Protein AF-A0A7D6ZFU1-F1 (afdb_monomer)

Foldseek 3Di:
DLVVLLVQLVVLCVVPVVDVQSVLLSVQVNLVCVLVVVLSVLSVDPPDGSVNLVVQVVVVQVVVQVVVCVVDPDVPDDRGGDDDPLRSSCSSCVSSVNPDHPVSPPDDPDPPPPPPVPPPVPPPPPPPPDDPVVVVD

Secondary structure (DSSP, 8-state):
-HHHHHHHHHHHHHHTTT-HHHHHHHHHHHHHHHH-GGGHHHHSSTT--HHHHHHHHHHHHHHHHHHHHHH-S-TT--------HHHHHHHHHHHTT----GGG-S-------------------------GGGG--

pLDDT: mean 79.75, std 16.76, range [36.94, 95.75]

Sequence (137 aa):
MVDKAIEKLKEEISKNSSNQYIKFIGDFLIKYISEQHEAGEKILVEGKTIGGSMNHMASLARKRAEESRNKSTKKETMVTEMFTPNEGLEIVLKYFDINESLEAIEEVPEAIEIKTDPTPKKIDEIDFDISLDDFLK

Mean predicted aligned error: 12.66 Å

Solvent-accessible surface area (backbone atoms only — not comparable to full-atom values): 8426 Å² total; per-residue (Å²): 99,40,67,61,29,44,48,54,40,52,50,56,29,62,78,39,66,90,38,65,66,48,40,54,54,36,55,50,51,44,53,49,29,72,77,38,56,81,52,13,62,46,56,60,42,83,91,61,45,70,67,50,31,52,52,51,48,52,50,53,34,50,53,51,21,52,54,51,49,75,70,42,93,60,88,82,64,88,65,80,56,79,72,54,72,66,59,48,53,50,48,38,36,46,66,45,72,43,86,72,64,75,83,80,50,95,67,72,77,73,74,77,77,72,78,66,73,82,66,74,74,73,72,73,79,78,79,81,84,75,60,78,71,79,76,68,123

Organism: NCBI:txid36845

Radius of gyration: 22.66 Å; Cα contacts (8 Å, |Δi|>4): 83; chains: 1; bounding box: 39×33×80 Å

Structure (mmCIF, N/CA/C/O backbone):
data_AF-A0A7D6ZFU1-F1
#
_entry.id   AF-A0A7D6ZFU1-F1
#
loop_
_atom_site.group_PDB
_atom_site.id
_atom_site.type_symbol
_atom_site.label_atom_id
_atom_site.label_alt_id
_atom_site.label_comp_id
_atom_site.label_asym_id
_atom_site.label_entity_id
_atom_site.label_seq_id
_atom_site.pdbx_PDB_ins_code
_atom_site.Cartn_x
_atom_site.Cartn_y
_atom_site.Cartn_z
_atom_site.occupancy
_atom_site.B_iso_or_equiv
_atom_site.auth_seq_id
_atom_site.auth_comp_id
_atom_site.auth_asym_id
_atom_site.auth_atom_id
_atom_site.pdbx_PDB_model_num
ATOM 1 N N . MET A 1 1 ? -8.763 -1.471 19.860 1.00 81.94 1 MET A N 1
ATOM 2 C CA . MET A 1 1 ? -8.187 -0.674 18.749 1.00 81.94 1 MET A CA 1
ATOM 3 C C . MET A 1 1 ? -7.991 -1.537 17.513 1.00 81.94 1 MET A C 1
ATOM 5 O O . MET A 1 1 ? -8.469 -1.155 16.455 1.00 81.94 1 MET A O 1
ATOM 9 N N . VAL A 1 2 ? -7.402 -2.724 17.670 1.00 88.12 2 VAL A N 1
ATOM 10 C CA . VAL A 1 2 ? -7.236 -3.738 16.614 1.00 88.12 2 VAL A CA 1
ATOM 11 C C . VAL A 1 2 ? -8.538 -4.069 15.877 1.00 88.12 2 VAL A C 1
ATOM 13 O O . VAL A 1 2 ? -8.580 -3.920 14.662 1.00 88.12 2 VAL A O 1
ATOM 16 N N . ASP A 1 3 ? -9.626 -4.390 16.584 1.00 90.81 3 ASP A N 1
ATOM 17 C CA . ASP A 1 3 ? -10.900 -4.745 15.929 1.00 90.81 3 ASP A CA 1
ATOM 18 C C . ASP A 1 3 ? -11.446 -3.629 15.032 1.00 90.81 3 ASP A C 1
ATOM 20 O O . ASP A 1 3 ? -11.889 -3.888 13.918 1.00 90.81 3 ASP A O 1
ATOM 24 N N . LYS A 1 4 ? -11.336 -2.371 15.480 1.00 92.88 4 LYS A N 1
ATOM 25 C CA . LYS A 1 4 ? -11.741 -1.198 14.691 1.00 92.88 4 LYS A CA 1
ATOM 26 C C . LYS A 1 4 ? -10.865 -1.017 13.451 1.00 92.88 4 LYS A C 1
ATOM 28 O O . LYS A 1 4 ? -11.362 -0.628 12.399 1.00 92.88 4 LYS A O 1
ATOM 33 N N . ALA A 1 5 ? -9.562 -1.278 13.567 1.00 92.56 5 ALA A N 1
ATOM 34 C CA . ALA A 1 5 ? -8.642 -1.219 12.435 1.00 92.56 5 ALA A CA 1
ATOM 35 C C . ALA A 1 5 ? -8.969 -2.312 11.406 1.00 92.56 5 ALA A C 1
ATOM 37 O O . ALA A 1 5 ? -9.041 -2.033 10.211 1.00 92.56 5 ALA A O 1
ATOM 38 N N . ILE A 1 6 ? -9.243 -3.533 11.873 1.00 93.50 6 ILE A N 1
ATOM 39 C CA . ILE A 1 6 ? -9.666 -4.656 11.030 1.00 93.50 6 ILE A CA 1
ATOM 40 C C . ILE A 1 6 ? -11.002 -4.347 10.346 1.00 93.50 6 ILE A C 1
ATOM 42 O O . ILE A 1 6 ? -11.149 -4.609 9.155 1.00 93.50 6 ILE A O 1
ATOM 46 N N . GLU A 1 7 ? -11.969 -3.779 11.066 1.00 95.31 7 GLU A N 1
ATOM 47 C CA . GLU A 1 7 ? -13.264 -3.374 10.511 1.00 95.31 7 GLU A CA 1
ATOM 48 C C . GLU A 1 7 ? -13.092 -2.327 9.402 1.00 95.31 7 GLU A C 1
ATOM 50 O O . GLU A 1 7 ? -13.585 -2.535 8.292 1.00 95.31 7 GLU A O 1
ATOM 55 N N . LYS A 1 8 ? -12.288 -1.280 9.641 1.00 94.94 8 LYS A N 1
ATOM 56 C CA . LYS A 1 8 ? -11.934 -0.275 8.622 1.00 94.94 8 LYS A CA 1
ATOM 57 C C . LYS A 1 8 ? -11.334 -0.924 7.370 1.00 94.94 8 LYS A C 1
ATOM 59 O O . LYS A 1 8 ? -11.771 -0.633 6.257 1.00 94.94 8 LYS A O 1
ATOM 64 N N . LEU A 1 9 ? -10.360 -1.820 7.532 1.00 94.94 9 LEU A N 1
ATOM 65 C CA . LEU A 1 9 ? -9.724 -2.505 6.401 1.00 94.94 9 LEU A CA 1
ATOM 66 C C . LEU A 1 9 ? -10.723 -3.381 5.635 1.00 94.94 9 LEU A C 1
ATOM 68 O O . LEU A 1 9 ? -10.768 -3.329 4.408 1.00 94.94 9 LEU A O 1
ATOM 72 N N . LYS A 1 10 ? -11.576 -4.135 6.337 1.00 95.00 10 LYS A N 1
ATOM 73 C CA . LYS A 1 10 ? -12.631 -4.953 5.717 1.00 95.00 10 LYS A CA 1
ATOM 74 C C . LYS A 1 10 ? -13.643 -4.107 4.950 1.00 95.00 10 LYS A C 1
ATOM 76 O O . LYS A 1 10 ? -14.077 -4.514 3.869 1.00 95.00 10 LYS A O 1
ATOM 81 N N . GLU A 1 11 ? -14.008 -2.937 5.467 1.00 95.75 11 GLU A N 1
ATOM 82 C CA . GLU A 1 11 ? -14.854 -1.992 4.740 1.00 95.75 11 GLU A CA 1
ATOM 83 C C . GLU A 1 11 ? -14.183 -1.498 3.458 1.00 95.75 11 GLU A C 1
ATOM 85 O O . GLU A 1 11 ? -14.826 -1.470 2.408 1.00 95.75 11 GLU A O 1
ATOM 90 N N . GLU A 1 12 ? -12.907 -1.110 3.520 1.00 94.31 12 G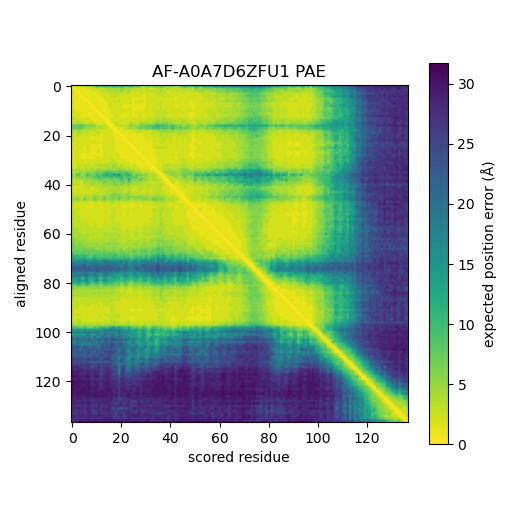LU A N 1
ATOM 91 C CA . GLU A 1 12 ? -12.155 -0.653 2.346 1.00 94.31 12 GLU A CA 1
ATOM 92 C C . GLU A 1 12 ? -12.037 -1.749 1.279 1.00 94.31 12 GLU A C 1
ATOM 94 O O . GLU A 1 12 ? -12.246 -1.470 0.093 1.00 94.31 12 GLU A O 1
ATOM 99 N N . ILE A 1 13 ? -11.787 -2.997 1.691 1.00 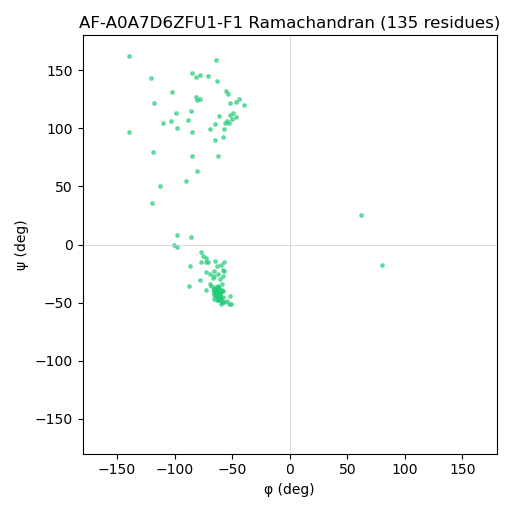94.62 13 ILE A N 1
ATOM 100 C CA . ILE A 1 13 ? -11.778 -4.170 0.805 1.00 94.62 13 ILE A CA 1
ATOM 101 C C . ILE A 1 13 ? -13.155 -4.372 0.168 1.00 94.62 13 ILE A C 1
ATOM 103 O O . ILE A 1 13 ? -13.258 -4.538 -1.046 1.00 94.62 13 ILE A O 1
ATOM 107 N N . SER A 1 14 ? -14.227 -4.313 0.960 1.00 94.31 14 SER A N 1
ATOM 108 C CA . SER A 1 14 ? -15.596 -4.542 0.478 1.00 94.31 14 SER A CA 1
ATOM 109 C C . SER A 1 14 ? -16.050 -3.462 -0.509 1.00 94.31 14 SER A C 1
ATOM 111 O O . SER A 1 14 ? -16.627 -3.778 -1.553 1.00 94.31 14 SER A O 1
ATOM 113 N N . LYS A 1 15 ? -15.731 -2.191 -0.224 1.00 94.88 15 LYS A N 1
ATOM 114 C CA . LYS A 1 15 ? -15.994 -1.040 -1.110 1.00 94.88 15 LYS A CA 1
ATOM 115 C C . LYS A 1 15 ? -15.250 -1.152 -2.446 1.00 94.88 15 LYS A C 1
ATOM 117 O O . LYS A 1 15 ? -15.715 -0.604 -3.439 1.00 94.88 15 LYS A O 1
ATOM 122 N N . ASN A 1 16 ? -14.132 -1.877 -2.480 1.00 92.44 16 ASN A N 1
ATOM 123 C CA . ASN A 1 16 ? -13.288 -2.059 -3.661 1.00 92.44 16 ASN A CA 1
ATOM 124 C C . ASN A 1 16 ? -13.165 -3.535 -4.070 1.00 92.44 16 ASN A C 1
ATOM 126 O O . ASN A 1 16 ? -12.111 -3.965 -4.537 1.00 92.44 16 ASN A O 1
ATOM 130 N N . SER A 1 17 ? -14.237 -4.315 -3.911 1.00 84.50 17 SER A N 1
ATOM 131 C CA . SER A 1 17 ? -14.232 -5.776 -4.102 1.00 84.50 17 SER A CA 1
ATOM 132 C C . SER A 1 17 ? -13.768 -6.252 -5.487 1.00 84.50 17 SER A C 1
ATOM 134 O O . SER A 1 17 ? -13.286 -7.375 -5.618 1.00 84.50 17 SER A O 1
ATOM 136 N N . SER A 1 18 ? -13.853 -5.409 -6.520 1.00 88.88 18 SER A N 1
ATOM 137 C CA . SER A 1 18 ? -13.337 -5.708 -7.862 1.00 88.88 18 SER A CA 1
ATOM 138 C C . SER A 1 18 ? -11.812 -5.581 -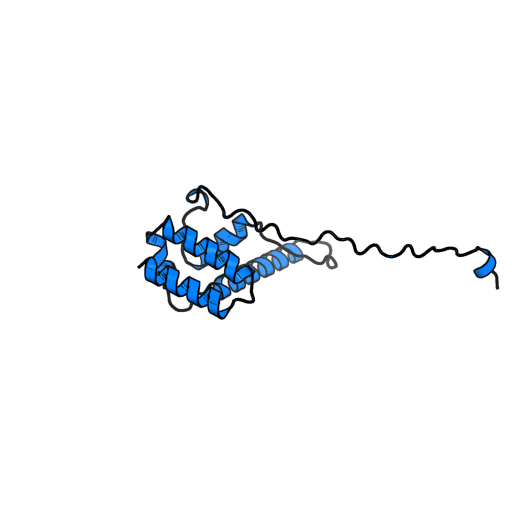7.989 1.00 88.88 18 SER A C 1
ATOM 140 O O . SER A 1 18 ? -11.241 -6.049 -8.973 1.00 88.88 18 SER A O 1
ATOM 142 N N . ASN A 1 19 ? -11.137 -4.936 -7.034 1.00 91.25 19 ASN A N 1
ATOM 143 C CA . ASN A 1 19 ? -9.699 -4.694 -7.065 1.00 91.25 19 ASN A CA 1
ATOM 144 C C . ASN A 1 19 ? -8.951 -5.741 -6.225 1.00 91.25 19 ASN A C 1
ATOM 146 O O . ASN A 1 19 ? -8.839 -5.635 -5.002 1.00 91.25 19 ASN A O 1
ATOM 150 N N . GLN A 1 20 ? -8.388 -6.738 -6.910 1.00 92.69 20 GLN A N 1
ATOM 151 C CA . GLN A 1 20 ? -7.658 -7.844 -6.282 1.00 92.69 20 GLN A CA 1
ATOM 152 C C . GLN A 1 20 ? -6.430 -7.379 -5.481 1.00 92.69 20 GLN A C 1
ATOM 154 O O . GLN A 1 20 ? -6.090 -7.998 -4.476 1.00 92.69 20 GLN A O 1
ATOM 159 N N . TYR A 1 21 ? -5.795 -6.271 -5.873 1.00 92.25 21 TYR A N 1
ATOM 160 C CA . TYR A 1 21 ? -4.633 -5.726 -5.168 1.00 92.25 21 TYR A CA 1
ATOM 161 C C . TYR A 1 21 ? -5.020 -5.081 -3.836 1.00 92.25 21 TYR A C 1
ATOM 163 O O . TYR A 1 21 ? -4.325 -5.272 -2.840 1.00 92.25 21 TYR A O 1
ATOM 171 N N . ILE A 1 22 ? -6.155 -4.370 -3.797 1.00 93.38 22 ILE A N 1
ATOM 172 C CA . ILE A 1 22 ? -6.692 -3.824 -2.542 1.00 93.38 22 ILE A CA 1
ATOM 173 C C . ILE A 1 22 ? -7.045 -4.964 -1.590 1.00 93.38 22 ILE A C 1
ATOM 175 O O . ILE A 1 22 ? -6.721 -4.883 -0.408 1.00 93.38 22 ILE A O 1
ATOM 179 N N . LYS A 1 23 ? -7.645 -6.046 -2.102 1.00 94.44 23 LYS A N 1
ATOM 180 C CA . LYS A 1 23 ? -7.917 -7.241 -1.298 1.00 94.44 23 LYS A CA 1
ATOM 181 C C . LYS A 1 23 ? -6.627 -7.848 -0.738 1.00 94.44 23 LYS A C 1
ATOM 183 O O . LYS A 1 23 ? -6.548 -8.051 0.464 1.00 94.44 23 LYS A O 1
ATOM 188 N N . PHE A 1 24 ? -5.620 -8.089 -1.579 1.00 93.69 24 PHE A N 1
ATOM 189 C CA . PHE A 1 24 ? -4.345 -8.675 -1.151 1.00 93.69 24 PHE A CA 1
ATOM 190 C C . PHE A 1 24 ? -3.661 -7.850 -0.054 1.00 93.69 24 PHE A C 1
ATOM 192 O O . PHE A 1 24 ? -3.291 -8.386 0.988 1.00 93.69 24 PHE A O 1
ATOM 199 N N . ILE A 1 25 ? -3.541 -6.536 -0.262 1.00 94.44 25 ILE A N 1
ATOM 200 C CA . ILE A 1 25 ? -2.923 -5.641 0.722 1.00 94.44 25 ILE A CA 1
ATOM 201 C C . ILE A 1 25 ? -3.772 -5.564 1.995 1.00 94.44 25 ILE A C 1
ATOM 203 O O . ILE A 1 25 ? -3.228 -5.552 3.096 1.00 94.44 25 ILE A O 1
ATOM 207 N N . GLY A 1 26 ? -5.098 -5.524 1.865 1.00 94.25 26 GLY A N 1
ATOM 208 C CA . GLY A 1 26 ? -6.004 -5.508 3.008 1.00 94.25 26 GLY A CA 1
ATOM 209 C C . GLY A 1 26 ? -5.902 -6.774 3.858 1.00 94.25 26 GLY A C 1
ATOM 210 O O . GLY A 1 26 ? -5.766 -6.671 5.074 1.00 94.25 26 GLY A O 1
ATOM 211 N N . ASP A 1 27 ? -5.896 -7.949 3.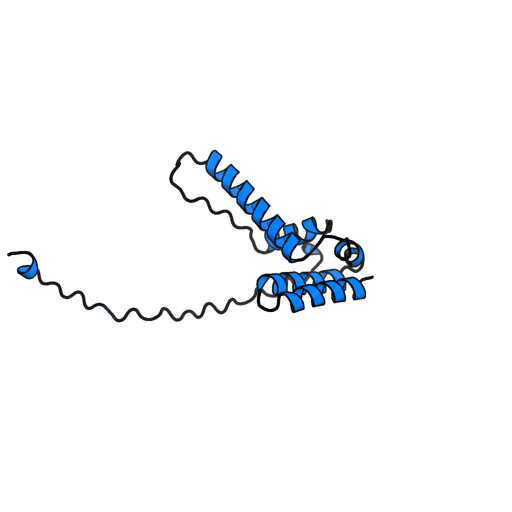229 1.00 93.94 27 ASP A N 1
ATOM 212 C CA . ASP A 1 27 ? -5.734 -9.238 3.910 1.00 93.94 27 ASP A CA 1
ATOM 213 C C . ASP A 1 27 ? -4.370 -9.318 4.617 1.00 93.94 27 ASP A C 1
ATOM 215 O O . ASP A 1 27 ? -4.297 -9.722 5.780 1.00 93.94 27 ASP A O 1
ATOM 219 N N . PHE A 1 28 ? -3.304 -8.853 3.955 1.00 93.56 28 PHE A N 1
ATOM 220 C CA . PHE A 1 28 ? -1.973 -8.738 4.553 1.00 93.56 28 PHE A CA 1
ATOM 221 C C . PHE A 1 28 ? -1.974 -7.840 5.799 1.00 93.56 28 PHE A C 1
ATOM 223 O O . PHE A 1 28 ? -1.483 -8.249 6.848 1.00 93.56 28 PHE A O 1
ATOM 230 N N . LEU A 1 29 ? -2.562 -6.641 5.723 1.00 92.75 29 LEU A N 1
ATOM 231 C CA . LEU A 1 29 ? -2.626 -5.714 6.857 1.00 92.75 29 LEU A CA 1
ATOM 232 C C . LEU A 1 29 ? -3.470 -6.269 8.012 1.00 92.75 29 LEU A C 1
ATOM 234 O O . LEU A 1 29 ? -3.119 -6.076 9.173 1.00 92.75 29 LEU A O 1
ATOM 238 N N . ILE A 1 30 ? -4.561 -6.981 7.717 1.00 93.81 30 ILE A N 1
ATOM 239 C CA . ILE A 1 30 ? -5.375 -7.646 8.745 1.00 93.81 30 ILE A CA 1
ATOM 240 C C . ILE A 1 30 ? -4.545 -8.705 9.475 1.00 93.81 30 ILE A C 1
ATOM 242 O O . ILE A 1 30 ? -4.569 -8.735 10.709 1.00 93.81 30 ILE A O 1
ATOM 246 N N . LYS A 1 31 ? -3.795 -9.540 8.741 1.00 91.19 31 LYS A N 1
ATOM 247 C CA . LYS A 1 31 ? -2.877 -10.518 9.342 1.00 91.19 31 LYS A CA 1
ATOM 248 C C . LYS A 1 31 ? -1.831 -9.813 10.207 1.00 91.19 31 LYS A C 1
ATOM 250 O O . LYS A 1 31 ? -1.712 -10.127 11.387 1.00 91.19 31 LYS A O 1
ATOM 255 N N . TYR A 1 32 ? -1.195 -8.777 9.661 1.00 89.12 32 TYR A N 1
ATOM 256 C CA . TYR A 1 32 ? -0.172 -7.990 10.347 1.00 89.12 32 TYR A CA 1
ATOM 257 C C . TYR A 1 32 ? -0.643 -7.459 11.707 1.00 89.12 32 TYR A C 1
ATOM 259 O O . TYR A 1 32 ? 0.009 -7.665 12.719 1.00 89.12 32 TYR A O 1
ATOM 267 N N . ILE A 1 33 ? -1.801 -6.797 11.766 1.00 89.75 33 ILE A N 1
ATOM 268 C CA . ILE A 1 33 ? -2.302 -6.178 13.010 1.00 89.75 33 ILE A CA 1
ATOM 269 C C . ILE A 1 33 ? -2.805 -7.236 14.009 1.00 89.75 33 ILE A C 1
ATOM 271 O O . ILE A 1 33 ? -2.872 -6.982 15.216 1.00 89.75 33 ILE A O 1
ATOM 275 N N . SER A 1 34 ? -3.187 -8.417 13.514 1.00 86.56 34 SER A N 1
ATOM 276 C CA . SER A 1 34 ? -3.593 -9.538 14.367 1.00 86.56 34 SER A CA 1
ATOM 277 C C . SER A 1 34 ? -2.407 -10.108 15.144 1.00 86.56 34 SER A C 1
ATOM 279 O O . SER A 1 34 ? -2.587 -10.514 16.288 1.00 86.56 34 SER A O 1
ATOM 281 N N . GLU A 1 35 ? -1.214 -10.097 14.549 1.00 84.81 35 GLU A N 1
ATOM 282 C CA . GLU A 1 35 ? 0.042 -10.520 15.181 1.00 84.81 35 GLU A CA 1
ATOM 283 C C . GLU A 1 35 ? 0.705 -9.358 15.945 1.00 84.81 35 GLU A C 1
ATOM 285 O O . GLU A 1 35 ? 1.226 -9.540 17.045 1.00 84.81 35 GLU A O 1
ATOM 290 N N . GLN A 1 36 ? 0.597 -8.137 15.415 1.00 79.62 36 GLN A N 1
ATOM 291 C CA . GLN A 1 36 ? 1.234 -6.931 15.935 1.00 79.62 36 GLN A CA 1
ATOM 292 C C . GLN A 1 36 ? 0.194 -5.881 16.349 1.00 79.62 36 GLN A C 1
ATOM 294 O O . GLN A 1 36 ? -0.099 -4.911 15.641 1.00 79.62 36 GLN A O 1
ATOM 299 N N . HIS A 1 37 ? -0.385 -6.068 17.535 1.00 76.62 37 HIS A N 1
ATOM 300 C CA . HIS A 1 37 ? -1.519 -5.269 18.012 1.00 76.62 37 HIS A CA 1
ATOM 301 C C . HIS A 1 37 ? -1.257 -3.750 18.091 1.00 76.62 37 HIS A C 1
ATOM 303 O O . HIS A 1 37 ? -2.193 -2.959 17.937 1.00 76.62 37 HIS A O 1
ATOM 309 N N . GLU A 1 38 ? -0.003 -3.328 18.282 1.00 80.62 38 GLU A N 1
ATOM 310 C CA . GLU A 1 38 ? 0.405 -1.913 18.339 1.00 80.62 38 GLU A CA 1
ATOM 311 C C . GLU A 1 38 ? 0.220 -1.181 16.997 1.00 80.62 38 GLU A C 1
ATOM 313 O O . GLU A 1 38 ? 0.023 0.036 16.958 1.00 80.62 38 GLU A O 1
ATOM 318 N N . ALA A 1 39 ? 0.194 -1.912 15.880 1.00 81.44 39 ALA A N 1
ATOM 319 C CA . ALA A 1 39 ? -0.003 -1.338 14.552 1.00 81.44 39 ALA A CA 1
ATOM 320 C C . ALA A 1 39 ? -1.449 -0.876 14.289 1.00 81.44 39 ALA A C 1
ATOM 322 O O . ALA A 1 39 ? -1.693 -0.101 13.361 1.00 81.44 39 ALA A O 1
ATOM 323 N N . GLY A 1 40 ? -2.421 -1.302 15.104 1.00 83.44 40 GLY A N 1
ATOM 324 C CA . GLY A 1 40 ? -3.836 -0.992 14.881 1.00 83.44 40 GLY A CA 1
ATOM 325 C C . GLY A 1 40 ? -4.155 0.506 14.930 1.00 83.44 40 GLY A C 1
ATOM 326 O O . GLY A 1 40 ? -4.969 0.993 14.146 1.00 83.44 40 GLY A O 1
ATOM 327 N N . GLU A 1 41 ? -3.493 1.268 15.802 1.00 87.56 41 GLU A N 1
ATOM 328 C CA . GLU A 1 41 ? -3.726 2.718 15.920 1.00 87.56 41 GLU A CA 1
ATOM 329 C C . GLU A 1 41 ? -3.241 3.481 14.685 1.00 87.56 41 GLU A C 1
ATOM 331 O O . GLU A 1 41 ? -3.897 4.410 14.213 1.00 87.56 41 GLU A O 1
ATOM 336 N N . LYS A 1 42 ? -2.131 3.023 14.104 1.00 89.62 42 LYS A N 1
ATOM 337 C CA . LYS A 1 42 ? -1.504 3.606 12.914 1.00 89.62 42 LYS A CA 1
ATOM 338 C C . LYS A 1 42 ? -2.364 3.466 11.657 1.00 89.62 42 LYS A C 1
ATOM 340 O O . LYS A 1 42 ? -2.341 4.319 10.770 1.00 89.62 42 LYS A O 1
ATOM 345 N N . ILE A 1 43 ? -3.176 2.414 11.608 1.00 89.94 43 ILE A N 1
ATOM 346 C CA . ILE A 1 43 ? -4.121 2.139 10.520 1.00 89.94 43 ILE A CA 1
ATOM 347 C C . ILE A 1 43 ? -5.369 3.016 10.633 1.00 89.94 43 ILE A C 1
ATOM 349 O O . ILE A 1 43 ? -5.967 3.378 9.619 1.00 89.94 43 ILE A O 1
ATOM 353 N N . LEU A 1 44 ? -5.762 3.395 11.851 1.00 91.19 44 LEU A N 1
ATOM 354 C CA . LEU A 1 44 ? -6.952 4.211 12.110 1.00 91.19 44 LEU A CA 1
ATOM 355 C C . LEU A 1 44 ? -6.762 5.702 11.806 1.00 91.19 44 LEU A C 1
ATOM 357 O O . LEU A 1 44 ? -7.745 6.440 11.823 1.00 91.19 44 LEU A O 1
ATOM 361 N N . VAL A 1 45 ? -5.543 6.140 11.479 1.00 91.56 45 VAL A N 1
ATOM 362 C CA . VAL A 1 45 ? -5.250 7.530 11.103 1.00 91.56 45 VAL A CA 1
ATOM 363 C C . VAL A 1 45 ? -6.132 7.971 9.929 1.00 91.56 45 VAL A C 1
ATOM 365 O O . VAL A 1 45 ? -6.273 7.269 8.920 1.00 91.56 45 VAL A O 1
ATOM 368 N N . GLU A 1 46 ? -6.744 9.146 10.072 1.00 88.50 46 GLU A N 1
ATOM 369 C CA . GLU A 1 46 ? -7.624 9.727 9.061 1.00 88.50 46 GLU A CA 1
ATOM 370 C C . GLU A 1 46 ? -6.854 10.023 7.763 1.00 88.50 46 GLU A C 1
ATOM 372 O O . GLU A 1 46 ? -5.692 10.426 7.776 1.00 88.50 46 GLU A O 1
ATOM 377 N N . GLY A 1 47 ? -7.489 9.772 6.616 1.00 86.81 47 GLY A N 1
ATOM 378 C CA . GLY A 1 47 ? -6.891 9.980 5.292 1.00 86.81 47 GLY A CA 1
ATOM 379 C C . GLY A 1 47 ? -5.947 8.869 4.814 1.00 86.81 47 GLY A C 1
ATOM 380 O O . GLY A 1 47 ? -5.724 8.757 3.607 1.00 86.81 47 GLY A O 1
ATOM 381 N N . LYS A 1 48 ? -5.449 7.996 5.701 1.00 92.75 48 LYS A N 1
ATOM 382 C CA . LYS A 1 48 ? -4.698 6.800 5.289 1.00 92.75 48 LYS A CA 1
ATOM 383 C C . LYS A 1 48 ? -5.651 5.681 4.879 1.00 92.75 48 LYS A C 1
ATOM 385 O O . LYS A 1 48 ? -6.539 5.309 5.646 1.00 92.75 48 LYS A O 1
ATOM 390 N N . THR A 1 49 ? -5.449 5.145 3.679 1.00 95.62 49 THR A N 1
ATOM 391 C CA . THR A 1 49 ? -6.269 4.083 3.068 1.00 95.62 49 THR A CA 1
ATOM 392 C C . THR A 1 49 ? -5.382 3.081 2.331 1.00 95.62 49 THR A C 1
ATOM 394 O O . THR A 1 49 ? -4.239 3.400 1.985 1.00 95.62 49 THR A O 1
ATOM 397 N N . ILE A 1 50 ? -5.909 1.893 2.032 1.00 95.56 50 ILE A N 1
ATOM 398 C CA . ILE A 1 50 ? -5.230 0.874 1.214 1.00 95.56 50 ILE A CA 1
ATOM 399 C C . ILE A 1 50 ? -4.952 1.423 -0.194 1.00 95.56 50 ILE A C 1
ATOM 401 O O . ILE A 1 50 ? -3.857 1.282 -0.730 1.00 95.56 50 ILE A O 1
ATOM 405 N N . GLY A 1 51 ? -5.919 2.124 -0.793 1.00 94.50 51 GLY A N 1
ATOM 406 C CA . GLY A 1 51 ? -5.702 2.791 -2.082 1.00 94.50 51 GLY A CA 1
ATOM 407 C C . GLY A 1 51 ? -4.621 3.879 -2.002 1.00 94.50 51 GLY A C 1
ATOM 408 O O . GLY A 1 51 ? -3.826 4.049 -2.928 1.00 94.50 51 GLY A O 1
ATOM 409 N N . GLY A 1 52 ? -4.549 4.585 -0.871 1.00 95.56 52 GLY A N 1
ATOM 410 C CA . GLY A 1 52 ? -3.514 5.573 -0.584 1.00 95.56 52 GLY A CA 1
ATOM 411 C C . GLY A 1 52 ? -2.108 4.974 -0.560 1.00 95.56 52 GLY A C 1
ATOM 412 O O . GLY A 1 52 ? -1.205 5.536 -1.185 1.00 95.56 52 GLY A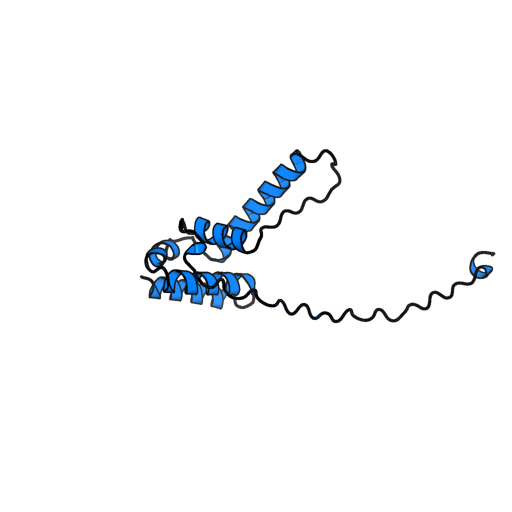 O 1
ATOM 413 N N . SER A 1 53 ? -1.928 3.812 0.075 1.00 95.06 53 SER A N 1
ATOM 414 C CA . SER A 1 53 ? -0.627 3.129 0.117 1.00 95.06 53 SER A CA 1
ATOM 415 C C . SER A 1 53 ? -0.182 2.661 -1.273 1.00 95.06 53 SER A C 1
ATOM 417 O O . SER A 1 53 ? 0.977 2.845 -1.649 1.00 95.06 53 SER A O 1
ATOM 419 N N . MET A 1 54 ? -1.109 2.164 -2.097 1.00 93.62 54 MET A N 1
ATOM 420 C CA . MET A 1 54 ? -0.827 1.795 -3.488 1.00 93.62 54 MET A CA 1
ATOM 421 C C . MET A 1 54 ? -0.426 2.999 -4.348 1.00 93.62 54 MET A C 1
ATOM 423 O O . MET A 1 54 ? 0.525 2.919 -5.126 1.00 93.62 54 MET A O 1
ATOM 427 N N . ASN A 1 55 ? -1.120 4.130 -4.200 1.00 94.44 55 ASN A N 1
ATOM 428 C CA . ASN A 1 55 ? -0.770 5.365 -4.903 1.00 94.44 55 ASN A CA 1
ATOM 429 C C . ASN A 1 55 ? 0.613 5.878 -4.480 1.00 94.44 55 ASN A C 1
ATOM 431 O O . ASN A 1 55 ? 1.383 6.355 -5.319 1.00 94.44 55 ASN A O 1
ATOM 435 N N . HIS A 1 56 ? 0.947 5.745 -3.195 1.00 94.94 56 HIS A N 1
ATOM 436 C CA . HIS A 1 56 ? 2.271 6.070 -2.678 1.00 94.94 56 HIS A CA 1
ATOM 437 C C . HIS A 1 56 ? 3.352 5.175 -3.302 1.00 94.94 56 HIS A C 1
ATOM 439 O O . HIS A 1 56 ? 4.335 5.687 -3.840 1.00 94.94 56 HIS A O 1
ATOM 445 N N . MET A 1 57 ? 3.128 3.859 -3.339 1.00 93.19 57 MET A N 1
ATOM 446 C CA . MET A 1 57 ? 4.020 2.903 -4.001 1.00 93.19 57 MET A CA 1
ATOM 447 C C . MET A 1 57 ? 4.208 3.226 -5.491 1.00 93.19 57 MET A C 1
ATOM 449 O O . MET A 1 57 ? 5.338 3.278 -5.976 1.00 93.19 57 MET A O 1
ATOM 453 N N . ALA A 1 58 ? 3.131 3.535 -6.217 1.00 91.75 58 ALA A N 1
ATOM 454 C CA . ALA A 1 58 ? 3.211 3.933 -7.622 1.00 91.75 58 ALA A CA 1
ATOM 455 C C . ALA A 1 58 ? 4.028 5.224 -7.827 1.00 91.75 58 ALA A C 1
ATOM 457 O O . ALA A 1 58 ? 4.768 5.341 -8.804 1.00 91.75 58 ALA A O 1
ATOM 458 N N . SER A 1 59 ? 3.922 6.190 -6.910 1.00 93.88 59 SER A N 1
ATOM 459 C CA . SER A 1 59 ? 4.725 7.420 -6.937 1.00 93.88 59 SER A CA 1
ATOM 460 C C . SER A 1 59 ? 6.221 7.129 -6.773 1.00 93.88 59 SER A C 1
ATOM 462 O O . SER A 1 59 ? 7.041 7.627 -7.547 1.00 93.88 59 SER A O 1
ATOM 464 N N . LEU A 1 60 ? 6.581 6.256 -5.827 1.00 93.31 60 LEU A N 1
ATOM 465 C CA . LEU A 1 60 ? 7.972 5.846 -5.614 1.00 93.31 60 LEU A CA 1
ATOM 466 C C . LEU A 1 60 ? 8.544 5.096 -6.825 1.00 93.31 60 LEU A C 1
ATOM 468 O O . LEU A 1 60 ? 9.674 5.375 -7.228 1.00 93.31 60 LEU A O 1
ATOM 472 N N . ALA A 1 61 ? 7.763 4.207 -7.448 1.00 90.69 61 ALA A N 1
ATOM 473 C CA . ALA A 1 61 ? 8.173 3.507 -8.668 1.00 90.69 61 ALA A CA 1
ATOM 474 C C . ALA A 1 61 ? 8.454 4.488 -9.819 1.00 90.69 61 ALA A C 1
ATOM 476 O O . ALA A 1 61 ? 9.481 4.383 -10.491 1.00 90.69 61 ALA A O 1
ATOM 477 N N . ARG A 1 62 ? 7.581 5.488 -10.016 1.00 90.88 62 ARG A N 1
ATOM 478 C CA . ARG A 1 62 ? 7.778 6.539 -11.032 1.00 90.88 62 ARG A CA 1
ATOM 479 C C . ARG A 1 62 ? 9.048 7.341 -10.778 1.00 90.88 62 ARG A C 1
ATOM 481 O O . ARG A 1 62 ? 9.835 7.523 -11.702 1.00 90.88 62 ARG A O 1
ATOM 488 N N . LYS A 1 63 ? 9.282 7.751 -9.529 1.00 91.06 63 LYS A N 1
ATOM 489 C CA . LYS A 1 63 ? 10.493 8.484 -9.146 1.00 91.06 63 LYS A CA 1
ATOM 490 C C . LYS A 1 63 ? 11.761 7.669 -9.427 1.00 91.06 63 LYS A C 1
ATOM 492 O O . LYS A 1 63 ? 12.692 8.179 -10.043 1.00 91.06 63 LYS A O 1
ATOM 497 N N . ARG A 1 64 ? 11.779 6.385 -9.050 1.00 89.69 64 ARG A N 1
ATOM 498 C CA . ARG A 1 64 ? 12.905 5.479 -9.333 1.00 89.69 64 ARG A CA 1
ATOM 499 C C . ARG A 1 64 ? 13.134 5.334 -10.841 1.00 89.69 64 ARG A C 1
ATOM 501 O O . ARG A 1 64 ? 14.273 5.393 -11.293 1.00 89.69 64 ARG A O 1
ATOM 508 N N . ALA A 1 65 ? 12.063 5.231 -11.630 1.00 88.12 65 ALA A N 1
ATOM 509 C CA . ALA A 1 65 ? 12.160 5.126 -13.085 1.00 88.12 65 ALA A CA 1
ATOM 510 C C . ALA A 1 65 ? 12.718 6.405 -13.731 1.00 88.12 65 ALA A C 1
ATOM 512 O O . ALA A 1 65 ? 13.510 6.327 -14.672 1.00 88.12 65 ALA A O 1
ATOM 513 N N . GLU A 1 66 ? 12.347 7.583 -13.225 1.00 86.94 66 GLU A N 1
ATOM 514 C CA . GLU A 1 66 ? 12.913 8.868 -13.656 1.00 86.94 66 GLU A CA 1
ATOM 515 C C . GLU A 1 66 ? 14.409 8.966 -13.336 1.00 86.94 66 GLU A C 1
ATOM 517 O O . GLU A 1 66 ? 15.204 9.340 -14.201 1.00 86.94 66 GLU A O 1
ATOM 522 N N . GLU A 1 67 ? 14.816 8.571 -12.129 1.00 86.69 67 GLU A N 1
ATOM 523 C CA . GLU A 1 67 ? 16.226 8.533 -11.728 1.00 86.69 67 GLU A CA 1
ATOM 524 C C . GLU A 1 67 ? 17.044 7.565 -12.594 1.00 86.69 67 GLU A C 1
ATOM 526 O O . GLU A 1 67 ? 18.135 7.916 -13.056 1.00 86.69 67 GLU A O 1
ATOM 531 N N . SER A 1 68 ? 16.513 6.371 -12.862 1.00 84.06 68 SER A N 1
ATOM 532 C CA . SER A 1 68 ? 17.134 5.381 -13.746 1.00 84.06 68 SER A CA 1
ATOM 533 C C . SER A 1 68 ? 17.228 5.881 -15.191 1.00 84.06 68 SER A C 1
ATOM 535 O O . SER A 1 68 ? 18.259 5.699 -15.842 1.00 84.06 68 SER A O 1
ATOM 537 N N . ARG A 1 69 ? 16.209 6.594 -15.688 1.00 82.62 69 ARG A N 1
ATOM 538 C CA . ARG A 1 69 ? 16.247 7.231 -17.014 1.00 82.62 69 ARG A CA 1
ATOM 539 C C . ARG A 1 69 ? 17.328 8.305 -17.094 1.00 82.62 69 ARG A C 1
ATOM 541 O O . ARG A 1 69 ? 18.057 8.339 -18.079 1.00 82.62 69 ARG A O 1
ATOM 548 N N . ASN A 1 70 ? 17.468 9.137 -16.062 1.00 81.50 70 ASN A N 1
ATOM 549 C CA . ASN A 1 70 ? 18.484 10.194 -16.017 1.00 81.50 70 ASN A CA 1
ATOM 550 C C . ASN A 1 70 ? 19.918 9.640 -15.971 1.00 81.50 70 ASN A C 1
ATOM 552 O O . ASN A 1 70 ? 20.846 10.305 -16.425 1.00 81.50 70 ASN A O 1
ATOM 556 N N . LYS A 1 71 ? 20.105 8.425 -15.440 1.00 79.62 71 LYS A N 1
ATOM 557 C CA . LYS A 1 71 ? 21.397 7.717 -15.412 1.00 79.62 71 LYS A CA 1
ATOM 558 C C . LYS A 1 71 ? 21.673 6.908 -16.685 1.00 79.62 71 LYS A C 1
ATOM 560 O O . LYS A 1 71 ? 22.821 6.550 -16.938 1.00 79.62 71 LYS A O 1
ATOM 565 N N . SER A 1 72 ? 20.646 6.609 -17.482 1.00 71.56 72 SER A N 1
ATOM 566 C CA . SER A 1 72 ? 20.790 5.855 -18.726 1.00 71.56 72 SER A CA 1
ATOM 567 C C . SER A 1 72 ? 21.339 6.741 -19.845 1.00 71.56 72 SER A C 1
ATOM 569 O O . SER A 1 72 ? 20.756 7.759 -20.209 1.00 71.56 72 SER A O 1
ATOM 571 N N . THR A 1 73 ? 22.438 6.312 -20.463 1.00 66.25 73 THR A N 1
ATOM 572 C CA . THR A 1 73 ? 23.020 6.958 -21.653 1.00 66.25 73 THR A CA 1
ATOM 573 C C . THR A 1 73 ? 22.199 6.731 -22.926 1.00 66.25 73 THR A C 1
ATOM 575 O O . THR A 1 73 ? 22.423 7.406 -23.930 1.00 66.25 73 THR A O 1
ATOM 578 N N . LYS A 1 74 ? 21.224 5.812 -22.902 1.00 66.75 74 LYS A N 1
ATOM 579 C CA . LYS A 1 74 ? 20.328 5.521 -24.028 1.00 66.75 74 LYS A CA 1
ATOM 580 C C . LYS A 1 74 ? 18.957 6.152 -23.776 1.00 66.75 74 LYS A C 1
ATOM 582 O O . LYS A 1 74 ? 18.185 5.653 -22.960 1.00 66.75 74 LYS A O 1
ATOM 587 N N . LYS A 1 75 ? 18.663 7.240 -24.499 1.00 62.41 75 LYS A N 1
ATOM 588 C CA . LYS A 1 75 ? 17.407 8.015 -24.410 1.00 62.41 75 LYS A CA 1
ATOM 589 C C . LYS A 1 75 ? 16.147 7.237 -24.816 1.00 62.41 75 LYS A C 1
ATOM 591 O O . LYS A 1 75 ? 15.056 7.663 -24.461 1.00 62.41 75 LYS A O 1
ATOM 596 N N . GLU A 1 76 ? 16.291 6.130 -25.543 1.00 60.75 76 GLU A N 1
ATOM 597 C CA . GLU A 1 76 ? 15.167 5.415 -26.167 1.00 60.75 76 GLU A CA 1
ATOM 598 C C . GLU A 1 76 ? 14.692 4.173 -25.398 1.00 60.75 76 GLU A C 1
ATOM 600 O O . GLU A 1 76 ? 13.734 3.523 -25.809 1.00 60.75 76 GLU A O 1
ATOM 605 N N . THR A 1 77 ? 15.310 3.828 -24.266 1.00 64.31 77 THR A N 1
ATOM 606 C CA . THR A 1 77 ? 14.860 2.669 -23.486 1.00 64.31 77 THR A CA 1
ATOM 607 C C . THR A 1 77 ? 13.645 3.039 -22.633 1.00 64.31 77 THR A C 1
ATOM 609 O O . THR A 1 77 ? 13.709 3.946 -21.799 1.00 64.31 77 THR A O 1
ATOM 612 N N . MET A 1 78 ? 12.543 2.302 -22.789 1.00 67.88 78 MET A N 1
ATOM 613 C CA . MET A 1 78 ? 11.421 2.346 -21.851 1.00 67.88 78 MET A CA 1
ATOM 614 C C . MET A 1 78 ? 11.889 1.812 -20.489 1.00 67.88 78 MET A C 1
ATOM 616 O O . MET A 1 78 ? 12.066 0.611 -20.307 1.00 67.88 78 MET A O 1
ATOM 620 N N . VAL A 1 79 ? 12.119 2.716 -19.535 1.00 72.69 79 VAL A N 1
ATOM 621 C CA . VAL A 1 79 ? 12.494 2.361 -18.160 1.00 72.69 79 VAL A CA 1
ATOM 622 C C . VAL A 1 79 ? 11.227 2.100 -17.356 1.00 72.69 79 VAL A C 1
ATOM 624 O O . VAL A 1 79 ? 10.430 3.015 -17.142 1.00 72.69 79 VAL A O 1
ATOM 627 N N . THR A 1 80 ? 11.061 0.856 -16.917 1.00 74.88 80 THR A N 1
ATOM 628 C CA . THR A 1 80 ? 10.020 0.449 -15.970 1.00 74.88 80 THR A CA 1
ATOM 629 C C . THR A 1 80 ? 10.713 -0.074 -14.723 1.00 74.88 80 THR A C 1
ATOM 631 O O . THR A 1 80 ? 11.511 -1.001 -14.813 1.00 74.88 80 THR A O 1
ATOM 634 N N . GLU A 1 81 ? 10.426 0.527 -13.573 1.00 82.25 81 GLU A N 1
ATOM 635 C CA . GLU A 1 81 ? 10.911 0.048 -12.278 1.00 82.25 81 GLU A CA 1
ATOM 636 C C . GLU A 1 81 ? 9.770 -0.679 -11.576 1.00 82.25 81 GLU A C 1
ATOM 638 O O . GLU A 1 81 ? 8.648 -0.172 -11.496 1.00 82.25 81 GLU A O 1
ATOM 643 N N . MET A 1 82 ? 10.068 -1.875 -11.085 1.00 84.69 82 M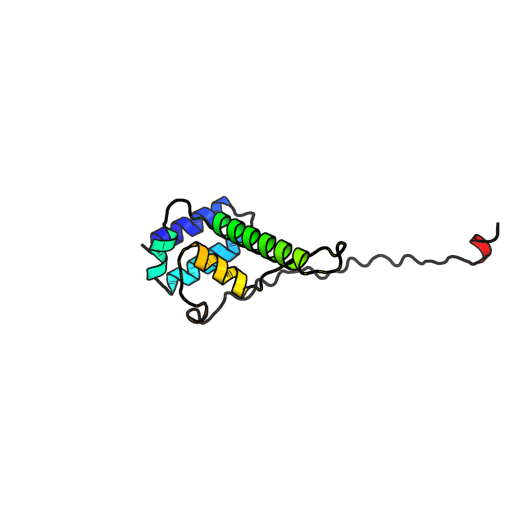ET A N 1
ATOM 644 C CA . MET A 1 82 ? 9.150 -2.691 -10.303 1.00 84.69 82 MET A CA 1
ATOM 645 C C . MET A 1 82 ? 9.782 -2.956 -8.943 1.00 84.69 82 MET A C 1
ATOM 647 O O . MET A 1 82 ? 10.993 -3.138 -8.841 1.00 84.69 82 MET A O 1
ATOM 651 N N . PHE A 1 83 ? 8.952 -2.973 -7.906 1.00 88.88 83 PHE A N 1
ATOM 652 C CA . PHE A 1 83 ? 9.360 -3.453 -6.594 1.00 88.88 83 PHE A CA 1
ATOM 653 C C . PH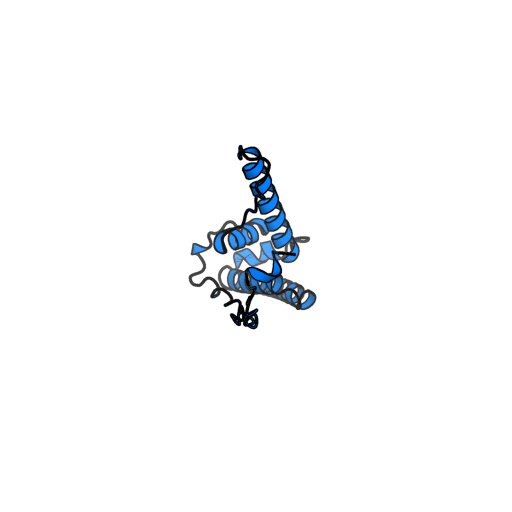E A 1 83 ? 9.206 -4.967 -6.540 1.00 88.88 83 PHE A C 1
ATOM 655 O O . PHE A 1 83 ? 8.292 -5.535 -7.147 1.00 88.88 83 PHE A O 1
ATOM 662 N N . THR A 1 84 ? 10.077 -5.615 -5.780 1.00 89.50 84 THR A N 1
ATOM 663 C CA . THR A 1 84 ? 9.823 -6.985 -5.335 1.00 89.50 84 THR A CA 1
ATOM 664 C C . THR A 1 84 ? 8.585 -7.023 -4.427 1.00 89.50 84 THR A C 1
ATOM 666 O O . THR A 1 84 ? 8.216 -5.995 -3.849 1.00 89.50 84 THR A O 1
ATOM 669 N N . PRO A 1 85 ? 7.930 -8.189 -4.259 1.00 86.94 85 PRO A N 1
ATOM 670 C CA . PRO A 1 85 ? 6.782 -8.309 -3.360 1.00 86.94 85 PRO A CA 1
ATOM 671 C C . PRO A 1 85 ? 7.070 -7.783 -1.946 1.00 86.94 85 PRO A C 1
ATOM 673 O O . PRO A 1 85 ? 6.283 -7.005 -1.412 1.00 86.94 85 PRO A O 1
ATOM 676 N N . ASN A 1 86 ? 8.233 -8.125 -1.382 1.00 88.69 86 ASN A N 1
ATOM 677 C CA . ASN A 1 86 ? 8.631 -7.700 -0.039 1.00 88.69 86 ASN A CA 1
ATOM 678 C C . ASN A 1 86 ? 8.840 -6.183 0.045 1.00 88.69 86 ASN A C 1
ATOM 680 O O . ASN A 1 86 ? 8.277 -5.540 0.925 1.00 88.69 86 ASN A O 1
ATOM 684 N N . GLU A 1 87 ? 9.566 -5.585 -0.907 1.00 90.12 87 GLU A N 1
ATOM 685 C CA . GLU A 1 87 ? 9.730 -4.124 -0.963 1.00 90.12 87 GLU A CA 1
ATOM 686 C C . GLU A 1 87 ? 8.375 -3.409 -1.076 1.00 90.12 87 GLU A C 1
ATOM 688 O O . GLU A 1 87 ? 8.157 -2.385 -0.429 1.00 90.12 87 GLU A O 1
ATOM 693 N N . GLY A 1 88 ? 7.448 -3.951 -1.872 1.00 90.62 88 GLY A N 1
ATOM 694 C CA . GLY A 1 88 ? 6.099 -3.403 -2.009 1.00 90.62 88 GLY A CA 1
ATOM 695 C C . GLY A 1 88 ? 5.328 -3.412 -0.688 1.00 90.62 88 GLY A C 1
ATOM 696 O O . GLY A 1 88 ? 4.750 -2.392 -0.306 1.00 90.62 88 GLY A O 1
ATOM 697 N N . LEU A 1 89 ? 5.358 -4.531 0.041 1.00 92.00 89 LEU A N 1
ATOM 698 C CA . LEU A 1 89 ? 4.710 -4.655 1.350 1.00 92.00 89 LEU A CA 1
ATOM 699 C C . LEU A 1 89 ? 5.363 -3.756 2.408 1.00 92.00 89 LEU A C 1
ATOM 701 O O . LEU A 1 89 ? 4.653 -3.102 3.170 1.00 92.00 89 LEU A O 1
ATOM 705 N N . GLU A 1 90 ? 6.691 -3.626 2.411 1.00 92.00 90 GLU A N 1
ATOM 706 C CA . GLU A 1 90 ? 7.380 -2.673 3.288 1.00 92.00 90 GLU A CA 1
ATOM 707 C C . GLU A 1 90 ? 6.973 -1.226 3.014 1.00 92.00 90 GLU A C 1
ATOM 709 O O . GLU A 1 90 ? 6.798 -0.443 3.946 1.00 92.00 90 GLU A O 1
ATOM 714 N N . ILE A 1 91 ? 6.835 -0.843 1.743 1.00 92.75 91 ILE A N 1
ATOM 715 C CA . ILE A 1 91 ? 6.377 0.501 1.369 1.00 92.75 91 ILE A CA 1
ATOM 716 C C . ILE A 1 91 ? 4.964 0.744 1.904 1.00 92.75 91 ILE A C 1
ATOM 718 O O . ILE A 1 91 ? 4.675 1.840 2.391 1.00 92.75 91 ILE A O 1
ATOM 722 N N . VAL A 1 92 ? 4.093 -0.267 1.851 1.00 93.94 92 VAL A N 1
ATOM 723 C CA . VAL A 1 92 ? 2.751 -0.182 2.438 1.00 93.94 92 VAL A CA 1
ATOM 724 C C . VAL A 1 92 ? 2.829 0.015 3.953 1.00 93.94 92 VAL A C 1
ATOM 726 O O . VAL A 1 92 ? 2.171 0.917 4.466 1.00 93.94 92 VAL A O 1
ATOM 729 N N . LEU A 1 93 ? 3.641 -0.764 4.670 1.00 92.75 93 LEU A N 1
ATOM 730 C CA . LEU A 1 93 ? 3.817 -0.605 6.120 1.00 92.75 93 LEU A CA 1
ATOM 731 C C . LEU A 1 93 ? 4.361 0.788 6.476 1.00 92.75 93 LEU A C 1
ATOM 733 O O . LEU A 1 93 ? 3.787 1.484 7.319 1.00 92.75 93 LEU A O 1
ATOM 737 N N . LYS A 1 94 ? 5.388 1.248 5.752 1.00 93.19 94 LYS A N 1
ATOM 738 C CA . LYS A 1 94 ? 5.975 2.591 5.894 1.00 93.19 94 LYS A CA 1
ATOM 739 C C . LYS A 1 94 ? 4.948 3.694 5.652 1.00 93.19 94 LYS A C 1
ATOM 741 O O . LYS A 1 94 ? 4.935 4.672 6.391 1.00 93.19 94 LYS A O 1
ATOM 746 N N . TYR A 1 95 ? 4.046 3.536 4.681 1.00 94.69 95 TYR A N 1
ATOM 747 C CA . TYR A 1 95 ? 2.958 4.494 4.449 1.00 94.69 95 TYR A CA 1
ATOM 748 C C . TYR A 1 95 ? 2.055 4.659 5.683 1.00 94.69 95 TYR A C 1
ATOM 750 O O . TYR A 1 95 ? 1.576 5.761 5.966 1.00 94.69 95 TYR A O 1
ATOM 758 N N . PHE A 1 96 ? 1.855 3.597 6.464 1.00 92.94 96 PHE A N 1
ATOM 759 C CA . PHE A 1 96 ? 1.121 3.647 7.727 1.00 92.94 96 PHE A CA 1
ATOM 760 C C . PHE A 1 96 ? 1.986 4.043 8.936 1.00 92.94 96 PHE A C 1
ATOM 762 O O . PHE A 1 96 ? 1.460 4.091 10.034 1.00 92.94 96 PHE A O 1
ATOM 769 N N . ASP A 1 97 ? 3.251 4.435 8.768 1.00 91.56 97 ASP A N 1
ATOM 770 C CA . ASP A 1 97 ? 4.215 4.692 9.859 1.00 91.56 97 ASP A CA 1
ATOM 771 C C . ASP A 1 97 ? 4.518 3.445 10.720 1.00 91.56 97 ASP A C 1
ATOM 773 O O . ASP A 1 97 ? 4.887 3.532 11.900 1.00 91.56 97 ASP A O 1
ATOM 777 N N . ILE A 1 98 ? 4.351 2.253 10.145 1.00 88.94 98 ILE A N 1
ATOM 778 C CA . ILE A 1 98 ? 4.755 0.981 10.745 1.00 88.94 98 ILE A CA 1
ATOM 779 C C . ILE A 1 98 ? 6.209 0.732 10.321 1.00 88.94 98 ILE A C 1
ATOM 781 O O . ILE A 1 98 ? 6.486 0.460 9.158 1.00 88.94 98 ILE A O 1
ATOM 785 N N . ASN A 1 99 ? 7.143 0.895 11.264 1.00 79.19 99 ASN A N 1
ATOM 786 C CA . ASN A 1 99 ? 8.595 0.827 11.023 1.00 79.19 99 ASN A CA 1
ATOM 787 C C . ASN A 1 99 ? 9.207 -0.537 11.376 1.00 79.19 99 ASN A C 1
ATOM 789 O O . ASN A 1 99 ? 10.426 -0.677 11.425 1.00 79.19 99 ASN A O 1
ATOM 793 N N . GLU A 1 100 ? 8.372 -1.518 11.686 1.00 69.75 100 GLU A N 1
ATOM 794 C CA . GLU A 1 100 ? 8.809 -2.861 12.043 1.00 69.75 100 GLU A CA 1
ATOM 795 C C . GLU A 1 100 ? 9.111 -3.662 10.772 1.00 69.75 100 GLU A C 1
ATOM 797 O O . GLU A 1 100 ? 8.483 -3.476 9.728 1.00 69.75 100 GLU A O 1
ATOM 802 N N . SER A 1 101 ? 10.137 -4.506 10.857 1.00 60.50 101 SER A N 1
ATOM 803 C CA . SER A 1 101 ? 10.595 -5.337 9.745 1.00 60.50 101 SER A CA 1
ATOM 804 C C . SER A 1 101 ? 9.586 -6.450 9.452 1.00 60.50 101 SER A C 1
ATOM 806 O O . SER A 1 101 ? 9.014 -7.021 10.380 1.00 60.50 101 SER A O 1
ATOM 808 N N . LEU A 1 102 ? 9.430 -6.819 8.173 1.00 64.12 102 LEU A N 1
ATOM 809 C CA . LEU A 1 102 ? 8.629 -7.978 7.743 1.00 64.12 102 LEU A CA 1
ATOM 810 C C . LEU A 1 102 ? 9.085 -9.301 8.388 1.00 64.12 102 LEU A C 1
ATOM 812 O O . LEU A 1 102 ? 8.336 -10.270 8.369 1.00 64.12 102 LEU A O 1
ATOM 816 N N . GLU A 1 103 ? 10.282 -9.335 8.981 1.00 56.34 103 GLU A N 1
ATOM 817 C CA . GLU A 1 103 ? 10.810 -10.464 9.758 1.00 56.34 103 GLU A CA 1
ATOM 818 C C . GLU A 1 103 ? 9.953 -10.836 10.981 1.00 56.34 103 GLU A C 1
ATOM 820 O O . GLU A 1 103 ? 10.097 -11.938 11.500 1.00 56.34 103 GLU A O 1
ATOM 825 N N . ALA A 1 104 ? 9.061 -9.950 11.438 1.00 51.31 104 ALA A N 1
ATOM 826 C CA . ALA A 1 104 ? 8.143 -10.238 12.541 1.00 51.31 104 ALA A CA 1
ATOM 827 C C . ALA A 1 104 ? 6.967 -11.162 12.153 1.00 51.31 104 ALA A C 1
ATOM 829 O O . ALA A 1 104 ? 6.258 -11.635 13.036 1.00 51.31 104 ALA A O 1
ATOM 830 N N . ILE A 1 105 ? 6.769 -11.434 10.857 1.00 55.22 105 ILE A N 1
ATOM 831 C CA . ILE A 1 105 ? 5.678 -12.262 10.331 1.00 55.22 105 ILE A CA 1
ATOM 832 C C . ILE A 1 105 ? 6.301 -13.566 9.819 1.00 55.22 105 ILE A C 1
ATOM 834 O O . ILE A 1 105 ? 6.920 -13.588 8.754 1.00 55.22 105 ILE A O 1
ATOM 838 N N . GLU A 1 106 ? 6.150 -14.667 10.559 1.00 53.75 106 GLU A N 1
ATOM 839 C CA . GLU A 1 106 ? 6.749 -15.968 10.193 1.00 53.75 106 GLU A CA 1
ATOM 840 C C . GLU A 1 106 ? 6.182 -16.549 8.882 1.00 53.75 106 GLU A C 1
ATOM 842 O O . GLU A 1 106 ? 6.781 -17.435 8.275 1.00 53.75 106 GLU A O 1
AT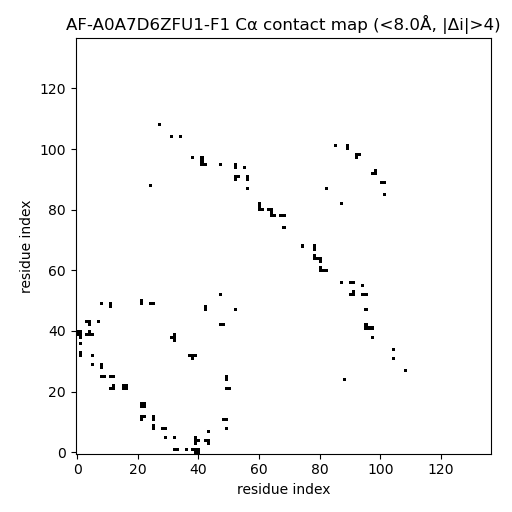OM 847 N N . GLU A 1 107 ? 5.064 -16.010 8.388 1.00 49.59 107 GLU A N 1
ATOM 848 C CA . GLU A 1 107 ? 4.428 -16.440 7.148 1.00 49.59 107 GLU A CA 1
ATOM 849 C C . GLU A 1 107 ? 3.921 -15.235 6.342 1.00 49.59 107 GLU A C 1
ATOM 851 O O . GLU A 1 107 ? 2.805 -14.741 6.547 1.00 49.59 107 GLU A O 1
ATOM 856 N N . VAL A 1 108 ? 4.712 -14.774 5.371 1.00 54.31 108 VAL A N 1
ATOM 857 C CA . VAL A 1 108 ? 4.194 -13.928 4.284 1.00 54.31 108 VAL A CA 1
ATOM 858 C C . VAL A 1 108 ? 3.015 -14.682 3.656 1.00 54.31 108 VAL A C 1
ATOM 860 O O . VAL A 1 108 ? 3.177 -15.870 3.369 1.00 54.31 108 VAL A O 1
ATOM 863 N N . PRO A 1 109 ? 1.828 -14.065 3.473 1.00 52.62 109 PRO A N 1
ATOM 864 C CA . PRO A 1 109 ? 0.720 -14.741 2.814 1.00 52.62 109 PRO A CA 1
ATOM 865 C C . PRO A 1 109 ? 1.221 -15.292 1.483 1.00 52.62 109 PRO A C 1
ATOM 867 O O . PRO A 1 109 ? 1.772 -14.544 0.670 1.00 52.62 109 PRO A O 1
ATOM 870 N N . GLU A 1 110 ? 1.083 -16.612 1.342 1.00 53.50 110 GLU A N 1
ATOM 871 C CA . GLU A 1 110 ? 1.479 -17.398 0.183 1.00 53.50 110 GLU A CA 1
ATOM 872 C C . GLU A 1 110 ? 1.123 -16.600 -1.070 1.00 53.50 110 GLU A C 1
ATOM 874 O O . GLU A 1 110 ? -0.023 -16.156 -1.224 1.00 53.50 110 GLU A O 1
ATOM 879 N N . ALA A 1 111 ? 2.147 -16.289 -1.874 1.00 49.16 111 ALA A N 1
ATOM 880 C CA . ALA A 1 111 ? 1.999 -15.487 -3.075 1.00 49.16 111 ALA A CA 1
ATOM 881 C C . ALA A 1 111 ? 0.764 -15.993 -3.808 1.00 49.16 111 ALA A C 1
ATOM 883 O O . ALA A 1 111 ? 0.661 -17.195 -4.048 1.00 49.16 111 ALA A O 1
ATOM 884 N N . ILE A 1 112 ? -0.184 -15.096 -4.109 1.00 47.84 112 ILE A N 1
ATOM 885 C CA . ILE A 1 112 ? -1.324 -15.457 -4.943 1.00 47.84 112 ILE A CA 1
ATOM 886 C C . ILE A 1 112 ? -0.704 -16.141 -6.154 1.00 47.84 112 ILE A C 1
ATOM 888 O O . ILE A 1 112 ? 0.023 -15.492 -6.913 1.00 47.84 112 ILE A O 1
ATOM 892 N N . GLU A 1 113 ? -0.949 -17.444 -6.306 1.00 42.09 113 GLU A N 1
ATOM 893 C CA . GLU A 1 113 ? -0.823 -18.096 -7.590 1.00 42.09 113 GLU A CA 1
ATOM 894 C C . GLU A 1 113 ? -1.779 -17.312 -8.470 1.00 42.09 113 GLU A C 1
ATOM 896 O O . GLU A 1 113 ? -2.995 -17.531 -8.487 1.00 42.09 113 GLU A O 1
ATOM 901 N N . ILE A 1 114 ? -1.239 -16.294 -9.140 1.00 36.94 114 ILE A N 1
ATOM 902 C CA . ILE A 1 114 ? -1.874 -15.726 -10.300 1.00 36.94 114 ILE A CA 1
ATOM 903 C C . ILE A 1 114 ? -2.012 -16.967 -11.158 1.00 36.94 114 ILE A C 1
ATOM 905 O O . ILE A 1 114 ? -1.018 -17.477 -11.673 1.00 36.94 114 ILE A O 1
ATOM 909 N N . LYS A 1 115 ? -3.229 -17.504 -11.241 1.00 40.56 115 LYS A N 1
ATOM 910 C CA . LYS A 1 115 ? -3.608 -18.386 -12.328 1.00 40.56 115 LYS A CA 1
ATOM 911 C C . LYS A 1 115 ? -3.487 -17.513 -13.569 1.00 40.56 115 LYS A C 1
ATOM 913 O O . LYS A 1 115 ? -4.470 -16.981 -14.073 1.00 40.56 115 LYS A O 1
ATOM 918 N N . THR A 1 116 ? -2.253 -17.279 -14.009 1.00 40.38 116 THR A N 1
ATOM 919 C CA . THR A 1 116 ? -1.964 -17.137 -15.412 1.00 40.38 116 THR A CA 1
ATOM 920 C C . THR A 1 116 ? -2.484 -18.447 -15.945 1.00 40.38 116 THR A C 1
ATOM 922 O O . THR A 1 116 ? -1.906 -19.496 -15.703 1.00 40.38 116 THR A O 1
ATOM 925 N N . ASP A 1 117 ? -3.684 -18.415 -16.507 1.00 40.62 117 ASP A N 1
ATOM 926 C CA . ASP A 1 117 ? -4.108 -19.473 -17.394 1.00 40.62 117 ASP A CA 1
ATOM 927 C C . ASP A 1 117 ? -2.984 -19.562 -18.435 1.00 40.62 117 ASP A C 1
ATOM 929 O O . ASP A 1 117 ? -2.834 -18.637 -19.242 1.00 40.62 117 ASP A O 1
ATOM 933 N N . PRO A 1 118 ? -2.096 -20.572 -18.378 1.00 48.34 118 PRO A N 1
ATOM 934 C CA . PRO A 1 118 ? -1.073 -20.745 -19.372 1.00 48.34 118 PRO A CA 1
ATOM 935 C C . PRO A 1 118 ? -1.716 -21.642 -20.417 1.00 48.34 118 PRO A C 1
ATOM 937 O O . PRO A 1 118 ? -1.217 -22.719 -20.725 1.00 48.34 118 PRO A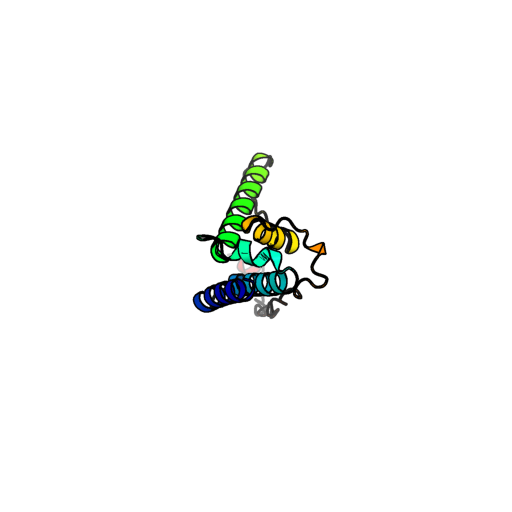 O 1
ATOM 940 N N . THR A 1 119 ? -2.873 -21.243 -20.931 1.00 40.62 119 THR A N 1
ATOM 941 C CA . THR A 1 119 ? -3.213 -21.626 -22.280 1.00 40.62 119 THR A CA 1
ATOM 942 C C . THR A 1 119 ? -2.553 -20.576 -23.157 1.00 40.62 119 THR A C 1
ATOM 944 O O . THR A 1 119 ? -3.113 -19.497 -23.366 1.00 40.62 119 THR A O 1
ATOM 947 N N . PRO A 1 120 ? -1.346 -20.843 -23.705 1.00 46.84 120 PRO A N 1
ATOM 948 C CA . PRO A 1 120 ? -1.047 -20.250 -24.989 1.00 46.84 120 PRO A CA 1
ATOM 949 C C . PRO A 1 120 ? -2.241 -20.635 -25.852 1.00 46.84 120 PRO A C 1
ATOM 951 O O . PRO A 1 120 ? -2.484 -21.816 -26.109 1.00 46.84 120 PRO A O 1
ATOM 954 N N . LYS A 1 121 ? -3.060 -19.646 -26.214 1.00 45.19 121 LYS A N 1
ATOM 955 C CA . LYS A 1 121 ? -4.010 -19.819 -27.297 1.00 45.19 121 LYS A CA 1
ATOM 956 C C . LYS A 1 121 ? -3.128 -20.277 -28.444 1.00 45.19 121 LYS A C 1
ATOM 958 O O . LYS A 1 121 ? -2.288 -19.499 -28.894 1.00 45.19 121 LYS A O 1
ATOM 963 N N . LYS A 1 122 ? -3.207 -21.569 -28.776 1.00 46.56 122 LYS A N 1
ATOM 964 C CA . LYS A 1 122 ? -2.505 -22.154 -29.908 1.00 46.56 122 LYS A CA 1
ATOM 965 C C . LYS A 1 122 ? -2.851 -21.220 -31.056 1.00 46.56 122 LYS A C 1
ATOM 967 O O . LYS A 1 122 ? -4.020 -21.095 -31.411 1.00 46.56 122 LYS A O 1
ATOM 972 N N . ILE A 1 123 ? -1.875 -20.431 -31.490 1.00 53.66 123 ILE A N 1
ATOM 973 C CA . ILE A 1 123 ? -1.990 -19.733 -32.755 1.00 53.66 123 ILE A CA 1
ATOM 974 C C . ILE A 1 123 ? -2.099 -20.908 -33.713 1.00 53.66 123 ILE A C 1
ATOM 976 O O . ILE A 1 123 ? -1.172 -21.720 -33.761 1.00 53.66 123 ILE A O 1
ATOM 980 N N . ASP A 1 124 ? -3.274 -21.096 -34.315 1.00 56.22 124 ASP A N 1
ATOM 981 C CA . ASP A 1 124 ? -3.424 -22.053 -35.403 1.00 56.22 124 ASP A CA 1
ATOM 982 C C . ASP A 1 124 ? -2.244 -21.801 -36.337 1.00 56.22 124 ASP A C 1
ATOM 984 O O . ASP A 1 124 ? -1.995 -20.647 -36.696 1.00 56.22 124 ASP A O 1
ATOM 988 N N . GLU A 1 125 ? -1.443 -22.841 -36.584 1.00 57.16 125 GLU A N 1
ATOM 989 C CA . GLU A 1 125 ? -0.271 -22.760 -37.448 1.00 57.16 125 GLU A CA 1
ATOM 990 C C . GLU A 1 125 ? -0.700 -22.034 -38.720 1.00 57.16 125 GLU A C 1
ATOM 992 O O . GLU A 1 125 ? -1.508 -22.538 -39.498 1.00 57.16 125 GLU A O 1
ATOM 997 N N . ILE A 1 126 ? -0.217 -20.804 -38.898 1.00 64.56 126 ILE A N 1
ATOM 998 C CA . ILE A 1 126 ? -0.270 -20.179 -40.206 1.00 64.56 126 ILE A CA 1
ATOM 999 C C . ILE A 1 126 ? 0.729 -20.997 -41.008 1.00 64.56 126 ILE A C 1
ATOM 1001 O O . ILE A 1 126 ? 1.938 -20.830 -40.842 1.00 64.56 126 ILE A O 1
ATOM 1005 N N . ASP A 1 127 ? 0.205 -21.931 -41.794 1.00 58.66 127 ASP A N 1
ATOM 1006 C CA . ASP A 1 127 ? 0.962 -22.709 -42.761 1.00 58.66 127 ASP A CA 1
ATOM 1007 C C . ASP A 1 127 ? 1.464 -21.709 -43.810 1.00 58.66 127 ASP A C 1
ATOM 1009 O O . ASP A 1 127 ? 0.748 -21.299 -44.725 1.00 58.66 127 ASP A O 1
ATOM 1013 N N . PHE A 1 128 ? 2.655 -21.161 -43.567 1.00 65.88 128 PHE A N 1
ATOM 1014 C CA . PHE A 1 128 ? 3.261 -20.119 -44.388 1.00 65.88 128 PHE A CA 1
ATOM 1015 C C . PHE A 1 128 ? 3.904 -20.779 -45.615 1.00 65.88 128 PHE A C 1
ATOM 1017 O O . PHE A 1 128 ? 5.122 -20.760 -45.787 1.00 65.88 128 PHE A O 1
ATOM 1024 N N . ASP A 1 129 ? 3.072 -21.402 -46.450 1.00 72.00 129 ASP A N 1
ATOM 1025 C CA . ASP A 1 129 ? 3.470 -22.013 -47.717 1.00 72.00 129 ASP A CA 1
ATOM 1026 C C . ASP A 1 129 ? 3.488 -20.942 -48.813 1.00 72.00 129 ASP A C 1
ATOM 1028 O O . ASP A 1 129 ? 2.557 -20.786 -49.604 1.00 72.00 129 ASP A O 1
ATOM 1032 N N . ILE A 1 130 ? 4.537 -20.117 -48.795 1.00 76.25 130 ILE A N 1
ATOM 1033 C CA . ILE A 1 130 ? 4.810 -19.152 -49.858 1.00 76.25 130 ILE A CA 1
ATOM 1034 C C . ILE A 1 130 ? 5.869 -19.731 -50.795 1.00 76.25 130 ILE A C 1
ATOM 1036 O O . ILE A 1 130 ? 7.026 -19.934 -50.423 1.00 76.25 130 ILE A O 1
ATOM 1040 N N . SER A 1 131 ? 5.469 -20.015 -52.032 1.00 79.50 131 SER A N 1
ATOM 1041 C CA . SER A 1 131 ? 6.397 -20.461 -53.071 1.00 79.50 131 SER A CA 1
ATOM 1042 C C . SER A 1 131 ? 7.193 -19.274 -53.631 1.00 79.50 131 SER A C 1
ATOM 1044 O O . SER A 1 131 ? 6.687 -18.158 -53.741 1.00 79.50 131 SER A O 1
ATOM 1046 N N . LEU A 1 132 ? 8.455 -19.506 -54.005 1.00 78.56 132 LEU A N 1
ATOM 1047 C CA . LEU A 1 132 ? 9.326 -18.501 -54.640 1.00 78.56 132 LEU A CA 1
ATOM 1048 C C . LEU A 1 132 ? 8.743 -17.937 -55.949 1.00 78.56 132 LEU A C 1
ATOM 1050 O O . LEU A 1 132 ? 9.091 -16.824 -56.340 1.00 78.56 132 LEU A O 1
ATOM 1054 N N . ASP A 1 133 ? 7.835 -18.674 -56.588 1.00 80.19 133 ASP A N 1
ATOM 1055 C CA . ASP A 1 133 ? 7.162 -18.268 -57.822 1.00 80.19 133 ASP A CA 1
ATOM 1056 C C . ASP A 1 133 ? 6.189 -17.095 -57.608 1.00 80.19 133 ASP A C 1
ATOM 1058 O O . ASP A 1 133 ? 5.973 -16.300 -58.523 1.00 80.19 133 ASP A O 1
ATOM 1062 N N . ASP A 1 134 ? 5.663 -16.912 -56.391 1.00 80.56 134 ASP A N 1
ATOM 1063 C CA . ASP A 1 134 ? 4.731 -15.820 -56.064 1.00 80.56 134 ASP A CA 1
ATOM 1064 C C . ASP A 1 134 ? 5.421 -14.437 -56.035 1.00 80.56 134 ASP A C 1
ATOM 1066 O O . ASP A 1 134 ? 4.765 -13.393 -56.104 1.00 80.56 134 ASP A O 1
ATOM 1070 N N . PHE A 1 135 ? 6.760 -14.418 -55.990 1.00 76.88 135 PHE A N 1
ATOM 1071 C CA . PHE A 1 135 ? 7.588 -13.206 -55.998 1.00 76.88 135 PHE A CA 1
ATOM 1072 C C . PHE A 1 135 ? 8.145 -12.827 -57.381 1.00 76.88 135 PHE A C 1
ATOM 1074 O O . PHE A 1 135 ? 8.810 -11.797 -57.498 1.00 76.88 135 PHE A O 1
ATOM 1081 N N . LEU A 1 136 ? 7.887 -13.621 -58.426 1.00 78.06 136 LEU A N 1
ATOM 1082 C CA . LEU A 1 136 ? 8.444 -13.428 -59.774 1.00 78.06 136 LEU A CA 1
ATOM 1083 C C . LEU A 1 136 ? 7.373 -13.051 -60.818 1.00 78.06 136 LEU A C 1
ATOM 1085 O O . LEU A 1 136 ? 7.312 -13.648 -61.893 1.00 78.06 136 LEU A O 1
ATOM 1089 N N . LYS A 1 137 ? 6.537 -12.047 -60.517 1.00 63.81 137 LYS A N 1
ATOM 1090 C CA . LYS A 1 137 ? 5.720 -11.361 -61.539 1.00 63.81 137 LYS A CA 1
ATOM 1091 C C . LYS A 1 137 ? 6.502 -10.285 -62.281 1.00 63.81 137 LYS A C 1
ATOM 1093 O O . LYS A 1 137 ? 7.242 -9.531 -61.611 1.00 63.81 137 LYS A O 1
#